Protein AF-A0A2P5CEJ9-F1 (afdb_monomer)

Solvent-accessible surface area (backbone atoms only — not comparable to full-atom values): 7350 Å² total; per-residue (Å²): 129,66,65,68,61,56,50,52,40,51,50,26,53,77,69,74,40,85,67,75,88,77,59,69,67,40,92,92,44,86,65,26,54,48,54,24,50,64,65,43,56,90,42,46,69,64,48,37,56,56,51,40,76,74,37,95,84,70,65,75,50,72,66,58,51,53,51,49,53,53,50,38,61,62,44,43,60,57,51,54,43,48,58,57,58,65,45,86,91,55,86,35,74,85,51,47,63,61,46,53,50,53,53,52,53,49,50,61,55,41,62,73,33,80,82,44,31,72,60,62,78,73,109

Structure (mmCIF, N/CA/C/O backbone):
data_AF-A0A2P5CEJ9-F1
#
_entry.id   AF-A0A2P5CEJ9-F1
#
loop_
_atom_site.group_PDB
_atom_site.id
_atom_site.type_symbol
_atom_site.label_atom_id
_atom_site.label_alt_id
_atom_si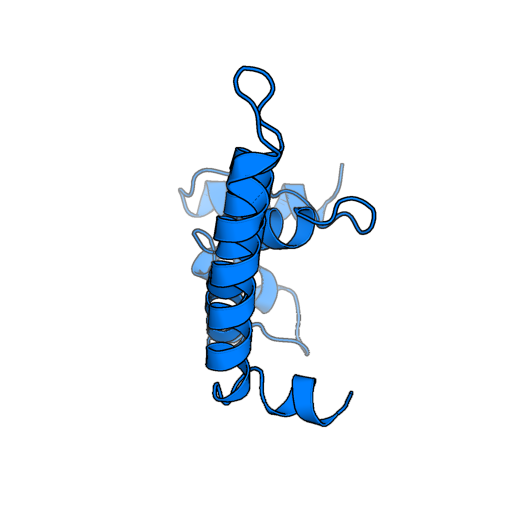te.label_comp_id
_atom_site.label_asym_id
_atom_site.label_entity_id
_atom_site.label_seq_id
_atom_site.pdbx_PDB_ins_code
_atom_site.Cartn_x
_atom_site.Cartn_y
_atom_site.Cartn_z
_atom_site.occupancy
_atom_site.B_iso_or_equiv
_atom_site.auth_seq_id
_atom_site.auth_comp_id
_atom_site.auth_asym_id
_atom_site.auth_atom_id
_atom_site.pdbx_PDB_model_num
ATOM 1 N N . SER A 1 1 ? -0.729 15.976 -21.876 1.00 57.62 1 SER A N 1
ATOM 2 C CA . SER A 1 1 ? -0.671 14.525 -21.590 1.00 57.62 1 SER A CA 1
ATOM 3 C C . SER A 1 1 ? 0.672 14.181 -20.976 1.00 57.62 1 SER A C 1
ATOM 5 O O . SER A 1 1 ? 1.673 1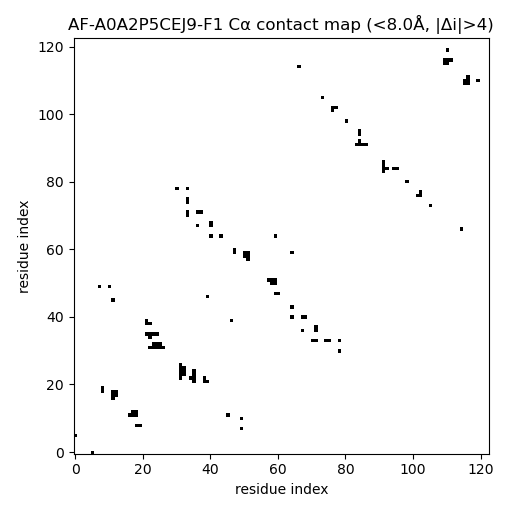4.623 -21.515 1.00 57.62 1 SER A O 1
ATOM 7 N N . ASN A 1 2 ? 0.726 13.454 -19.853 1.00 81.62 2 ASN A N 1
ATOM 8 C CA . ASN A 1 2 ? 2.006 13.092 -19.226 1.00 81.62 2 ASN A CA 1
ATOM 9 C C . ASN A 1 2 ? 2.740 12.057 -20.115 1.00 81.62 2 ASN A 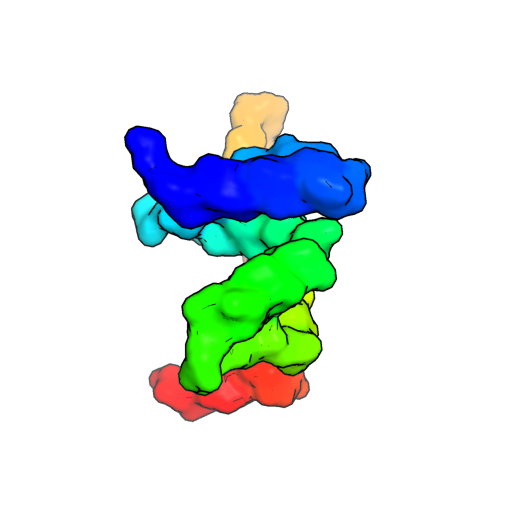C 1
ATOM 11 O O . ASN A 1 2 ? 2.204 10.958 -20.298 1.00 81.62 2 ASN A O 1
ATOM 15 N N . PRO A 1 3 ? 3.918 12.383 -20.683 1.00 87.56 3 PRO A N 1
ATOM 16 C CA . PRO A 1 3 ? 4.600 11.535 -21.665 1.00 87.56 3 PRO A CA 1
ATOM 17 C C . PRO A 1 3 ? 4.964 10.157 -21.101 1.00 87.56 3 PRO A C 1
ATOM 19 O O . PRO A 1 3 ? 4.817 9.159 -21.804 1.00 87.56 3 PRO A O 1
ATOM 22 N N . ARG A 1 4 ? 5.308 10.077 -19.808 1.00 87.25 4 ARG A N 1
ATOM 23 C CA . ARG A 1 4 ? 5.629 8.814 -19.120 1.00 87.25 4 ARG A CA 1
ATOM 24 C C . ARG A 1 4 ? 4.434 7.861 -19.070 1.00 87.25 4 ARG A C 1
ATOM 26 O O . ARG A 1 4 ? 4.578 6.669 -19.312 1.00 87.25 4 ARG A O 1
ATOM 33 N N . ILE A 1 5 ? 3.233 8.391 -18.823 1.00 89.25 5 ILE A N 1
ATOM 34 C CA . ILE A 1 5 ? 1.994 7.592 -18.792 1.00 89.25 5 ILE A CA 1
ATOM 35 C C . ILE A 1 5 ? 1.668 7.052 -20.191 1.00 89.25 5 ILE A C 1
ATOM 37 O O . ILE A 1 5 ? 1.258 5.901 -20.335 1.00 89.25 5 ILE A O 1
ATOM 41 N N . ALA A 1 6 ? 1.856 7.869 -21.232 1.00 91.94 6 ALA A N 1
ATOM 42 C CA . ALA A 1 6 ? 1.636 7.443 -22.613 1.00 91.94 6 ALA A CA 1
ATOM 43 C C . ALA A 1 6 ? 2.653 6.377 -23.051 1.00 91.94 6 ALA A C 1
ATOM 45 O O . ALA A 1 6 ? 2.297 5.418 -23.735 1.00 91.94 6 ALA A O 1
ATOM 46 N N . GLU A 1 7 ? 3.910 6.518 -22.638 1.00 93.19 7 GLU A N 1
ATOM 47 C CA . GLU A 1 7 ? 4.963 5.547 -22.911 1.00 93.19 7 GLU A CA 1
ATOM 48 C C . GLU A 1 7 ? 4.717 4.212 -22.202 1.00 93.19 7 GLU A C 1
ATOM 50 O O . GLU A 1 7 ? 4.718 3.178 -22.867 1.00 93.19 7 GLU A O 1
ATOM 55 N N . PHE A 1 8 ? 4.384 4.231 -20.907 1.00 92.31 8 PHE A N 1
ATOM 56 C CA . PHE A 1 8 ? 4.018 3.015 -20.178 1.00 92.31 8 PHE A CA 1
ATOM 57 C C . PHE A 1 8 ? 2.793 2.329 -20.794 1.00 92.31 8 PHE A C 1
ATOM 59 O O . PHE A 1 8 ? 2.773 1.113 -20.962 1.00 92.31 8 PHE A O 1
ATOM 66 N N . LYS A 1 9 ? 1.786 3.103 -21.223 1.00 94.19 9 LYS A N 1
ATOM 67 C CA . LYS A 1 9 ? 0.624 2.565 -21.946 1.00 94.19 9 LYS A CA 1
ATOM 68 C C . LYS A 1 9 ? 1.042 1.829 -23.224 1.00 94.19 9 LYS A C 1
ATOM 70 O O . LYS A 1 9 ? 0.539 0.736 -23.467 1.00 94.19 9 LYS A O 1
ATOM 75 N N . ARG A 1 10 ? 1.946 2.404 -24.028 1.00 94.81 10 ARG A N 1
ATOM 76 C CA . ARG A 1 10 ? 2.484 1.750 -25.237 1.00 94.81 10 ARG A CA 1
ATOM 77 C C . ARG A 1 10 ? 3.248 0.472 -24.890 1.00 94.81 10 ARG A C 1
ATOM 79 O O . ARG A 1 10 ? 3.039 -0.541 -25.548 1.00 94.81 10 ARG A O 1
ATOM 86 N N . TYR A 1 11 ? 4.057 0.506 -23.832 1.00 94.31 11 TYR A N 1
ATOM 87 C CA . TYR A 1 11 ? 4.760 -0.669 -23.320 1.00 94.31 11 TYR A CA 1
ATOM 88 C C . TYR A 1 11 ? 3.788 -1.792 -22.926 1.00 94.31 11 TYR A C 1
ATOM 90 O O . TYR A 1 11 ? 3.946 -2.915 -23.396 1.00 94.31 11 TYR A O 1
ATOM 98 N N . CYS A 1 12 ? 2.728 -1.497 -22.162 1.00 94.81 12 CYS A N 1
ATOM 99 C CA . CYS A 1 12 ? 1.712 -2.495 -21.815 1.00 94.81 12 CYS A CA 1
ATOM 100 C C . CYS A 1 12 ? 1.076 -3.131 -23.055 1.00 94.81 12 CYS A C 1
ATOM 102 O O . CYS A 1 12 ? 0.967 -4.351 -23.113 1.00 94.81 12 CYS A O 1
ATOM 104 N N . ILE A 1 13 ? 0.705 -2.324 -24.058 1.00 95.06 13 ILE A N 1
ATOM 105 C CA . ILE A 1 13 ? 0.112 -2.828 -25.308 1.00 95.06 13 ILE A CA 1
ATOM 106 C C . ILE A 1 13 ? 1.081 -3.783 -26.019 1.00 95.06 13 ILE A C 1
ATOM 108 O O . ILE A 1 13 ? 0.674 -4.872 -26.417 1.00 95.06 13 ILE A O 1
ATOM 112 N N . ALA A 1 14 ? 2.360 -3.412 -26.132 1.00 94.56 14 ALA A N 1
ATOM 113 C CA . ALA A 1 14 ? 3.382 -4.251 -26.759 1.00 94.56 14 ALA A CA 1
ATOM 114 C C . ALA A 1 14 ? 3.592 -5.584 -26.015 1.00 94.56 14 ALA A C 1
ATOM 116 O O . ALA A 1 14 ? 3.764 -6.622 -26.647 1.00 94.56 14 ALA A O 1
ATOM 117 N N . GLN A 1 15 ? 3.504 -5.569 -24.683 1.00 93.19 15 GLN A N 1
ATOM 118 C CA . GLN A 1 15 ? 3.599 -6.757 -23.825 1.00 93.19 15 GLN A CA 1
ATOM 119 C C . GLN A 1 15 ? 2.274 -7.534 -23.696 1.00 93.19 15 GLN A C 1
ATOM 121 O O . GLN A 1 15 ? 2.177 -8.449 -22.883 1.00 93.19 15 GLN A O 1
ATOM 126 N N . ARG A 1 16 ? 1.235 -7.176 -24.470 1.00 94.12 16 ARG A N 1
ATOM 127 C CA . ARG A 1 16 ? -0.121 -7.765 -24.402 1.00 94.12 16 ARG A CA 1
ATOM 128 C C . ARG A 1 16 ? -0.772 -7.666 -23.014 1.00 94.12 16 ARG A C 1
ATOM 130 O O . ARG A 1 16 ? -1.646 -8.454 -22.663 1.00 94.12 16 ARG A O 1
ATOM 137 N N . LEU A 1 17 ? -0.376 -6.666 -22.234 1.00 93.38 17 LEU A N 1
ATOM 138 C CA . LEU A 1 17 ? -0.962 -6.335 -20.942 1.00 93.38 17 LEU A CA 1
ATOM 139 C C . LEU A 1 17 ? -2.078 -5.309 -21.128 1.00 93.38 17 LEU A C 1
ATOM 141 O O . LEU A 1 17 ? -1.950 -4.356 -21.901 1.00 93.38 17 LEU A O 1
ATOM 145 N N . LYS A 1 18 ? -3.168 -5.455 -20.369 1.00 91.88 18 LYS A N 1
ATOM 146 C CA . LYS A 1 18 ? -4.249 -4.464 -20.352 1.00 91.88 18 LYS A CA 1
ATOM 147 C C . LYS A 1 18 ? -3.696 -3.128 -19.837 1.00 91.88 18 LYS A C 1
ATOM 149 O O . LYS A 1 18 ? -3.223 -3.072 -18.707 1.00 91.88 18 LYS A O 1
ATOM 154 N N . PRO A 1 19 ? -3.757 -2.025 -20.597 1.00 88.44 19 PRO A N 1
ATOM 155 C CA . PRO A 1 19 ? -3.277 -0.756 -20.079 1.00 88.44 19 PRO A CA 1
ATOM 156 C C . PRO A 1 19 ? -4.191 -0.254 -18.966 1.00 88.44 19 PRO A C 1
ATOM 158 O O . PRO A 1 19 ? -5.414 -0.209 -19.125 1.00 88.44 19 PRO A O 1
ATOM 161 N N . ARG A 1 20 ? -3.596 0.165 -17.851 1.00 86.69 20 ARG A N 1
ATOM 162 C CA . ARG A 1 20 ? -4.321 0.706 -16.702 1.00 86.69 20 ARG A CA 1
ATOM 163 C C . ARG A 1 20 ? -3.911 2.150 -16.450 1.00 86.69 20 ARG A C 1
ATOM 165 O O . ARG A 1 20 ? -2.742 2.507 -16.550 1.00 86.69 20 ARG A O 1
ATOM 172 N N . LYS A 1 21 ? -4.887 2.986 -16.100 1.00 86.62 21 LYS A N 1
ATOM 173 C CA . LYS A 1 21 ? -4.621 4.305 -15.526 1.00 86.62 21 LYS A CA 1
ATOM 174 C C . LYS A 1 21 ? -4.440 4.126 -14.021 1.00 86.62 21 LYS A C 1
ATOM 176 O O . LYS A 1 21 ? -5.399 3.773 -13.338 1.00 86.62 21 LYS A O 1
ATOM 181 N N . PHE A 1 22 ? -3.228 4.341 -13.523 1.00 88.00 22 PHE A N 1
ATOM 182 C CA . PHE A 1 22 ? -2.972 4.332 -12.084 1.00 88.00 22 PHE A CA 1
ATOM 183 C C . PHE A 1 22 ? -3.454 5.637 -11.462 1.00 88.00 22 PHE A C 1
ATOM 185 O O . PHE A 1 22 ? -3.333 6.712 -12.058 1.00 88.00 22 PHE A O 1
ATOM 192 N N . GLN A 1 23 ? -4.037 5.525 -10.273 1.00 85.94 23 GLN A N 1
ATOM 193 C CA . GLN A 1 23 ? -4.321 6.687 -9.446 1.00 85.94 23 GLN A CA 1
ATOM 194 C C . GLN A 1 23 ? -2.998 7.198 -8.885 1.00 85.94 23 GLN A C 1
ATOM 196 O O . GLN A 1 23 ? -2.172 6.401 -8.451 1.00 85.94 23 GLN A O 1
ATOM 201 N N . VAL A 1 24 ? -2.791 8.509 -8.956 1.00 89.19 24 VAL A N 1
ATOM 202 C CA . VAL A 1 24 ? -1.621 9.158 -8.362 1.00 89.19 24 VAL A CA 1
ATOM 203 C C . VAL A 1 24 ? -1.939 9.439 -6.901 1.00 89.19 24 VAL A C 1
ATOM 205 O O . VAL A 1 24 ? -3.088 9.753 -6.573 1.00 89.19 24 VAL A O 1
ATOM 208 N N . ASP A 1 25 ? -0.925 9.321 -6.053 1.00 92.38 25 ASP A N 1
ATOM 209 C CA . ASP A 1 25 ? -1.001 9.767 -4.670 1.00 92.38 25 ASP A CA 1
ATOM 210 C C . ASP A 1 25 ? -1.455 11.234 -4.580 1.00 92.38 25 ASP A C 1
ATOM 212 O O 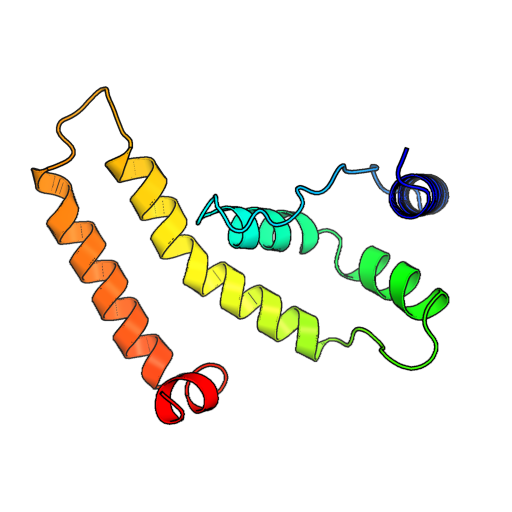. ASP A 1 25 ? -1.130 12.069 -5.429 1.00 92.38 25 ASP A O 1
ATOM 216 N N . MET A 1 26 ? -2.267 11.537 -3.574 1.00 92.62 26 MET A N 1
ATOM 217 C CA . MET A 1 26 ? -2.878 12.844 -3.382 1.00 92.62 26 MET A CA 1
ATOM 218 C C . MET A 1 26 ? -2.794 13.208 -1.898 1.00 92.62 26 MET A C 1
ATOM 220 O O . MET A 1 26 ? -3.631 12.742 -1.125 1.00 92.62 26 MET A O 1
ATOM 224 N N . PRO A 1 27 ? -1.868 14.097 -1.497 1.00 89.00 27 PRO A N 1
ATOM 225 C CA . PRO A 1 27 ? -1.572 14.361 -0.085 1.00 89.00 27 PRO A CA 1
ATOM 226 C C . PRO A 1 27 ? -2.783 14.776 0.761 1.00 89.00 27 PRO A C 1
ATOM 228 O O . PRO A 1 27 ? -2.873 14.443 1.935 1.00 89.00 27 PRO A O 1
ATOM 231 N N . VAL A 1 28 ? -3.755 15.468 0.156 1.00 90.94 28 VAL A N 1
ATOM 232 C CA . VAL A 1 28 ? -4.987 15.913 0.837 1.00 90.94 28 VAL A CA 1
ATOM 233 C C . VAL A 1 28 ? -6.029 14.803 1.018 1.00 90.94 28 VAL A C 1
ATOM 235 O O . VAL A 1 28 ? -7.014 14.982 1.728 1.00 90.94 28 VAL A O 1
ATOM 238 N N . ARG A 1 29 ? -5.852 13.653 0.359 1.00 88.50 29 ARG A N 1
ATOM 239 C CA . ARG A 1 29 ? -6.751 12.501 0.435 1.00 88.50 29 ARG A CA 1
ATOM 240 C C . ARG A 1 29 ? -6.021 11.352 1.111 1.00 88.50 29 ARG A C 1
ATOM 242 O O . ARG A 1 29 ? -5.296 10.607 0.461 1.00 88.50 29 ARG A O 1
ATOM 249 N N . TRP A 1 30 ? -6.306 11.162 2.390 1.00 88.12 30 TRP A N 1
ATOM 250 C CA . TRP A 1 30 ? -5.646 10.181 3.256 1.00 88.12 30 TRP A CA 1
ATOM 251 C C . TRP A 1 30 ? -5.596 8.733 2.723 1.00 88.12 30 TRP A C 1
ATOM 253 O O . TRP A 1 30 ? -4.616 8.037 2.943 1.00 88.12 30 TRP A O 1
ATOM 263 N N . ASN A 1 31 ? -6.596 8.285 1.953 1.00 91.12 31 ASN A N 1
ATOM 264 C CA . ASN A 1 31 ? -6.627 6.939 1.353 1.00 91.12 31 ASN A CA 1
ATOM 265 C C . ASN A 1 31 ? -5.923 6.822 -0.018 1.00 91.12 31 ASN A C 1
ATOM 267 O O . ASN A 1 31 ? -5.928 5.753 -0.632 1.00 91.12 31 ASN A O 1
ATOM 271 N N . SER A 1 32 ? -5.377 7.911 -0.564 1.00 94.19 32 SER A N 1
ATOM 272 C CA . SER A 1 32 ? -4.855 7.920 -1.938 1.00 94.19 32 SER A CA 1
ATOM 273 C C . SER A 1 32 ? -3.591 7.075 -2.112 1.00 94.19 32 SER A C 1
ATOM 275 O O . SER A 1 32 ? -3.503 6.349 -3.103 1.00 94.19 32 SER A O 1
ATOM 277 N N . THR A 1 33 ? -2.681 7.080 -1.134 1.00 94.38 33 THR A N 1
ATOM 278 C CA . THR A 1 33 ? -1.464 6.257 -1.150 1.00 94.38 33 THR A CA 1
ATOM 279 C C . THR A 1 33 ? -1.806 4.771 -1.191 1.00 94.38 33 THR A C 1
ATOM 281 O O . THR A 1 33 ? -1.309 4.042 -2.049 1.00 94.38 33 THR A O 1
ATOM 284 N N . TYR A 1 34 ? -2.726 4.328 -0.327 1.00 95.62 34 TYR A N 1
ATOM 285 C CA . TYR A 1 34 ? -3.223 2.952 -0.315 1.00 95.62 34 TYR A CA 1
ATOM 286 C C . TYR A 1 34 ? -3.785 2.545 -1.681 1.00 95.62 34 TYR A C 1
ATOM 288 O O . TYR A 1 34 ? -3.390 1.522 -2.240 1.00 95.62 34 TYR A O 1
ATOM 296 N N . LEU A 1 35 ? -4.665 3.369 -2.261 1.00 95.12 35 LEU A N 1
ATOM 297 C CA . LEU A 1 35 ? -5.273 3.071 -3.557 1.00 95.12 35 LEU A CA 1
ATOM 298 C C . LEU A 1 35 ? -4.242 3.049 -4.692 1.00 95.12 35 LEU A C 1
ATOM 300 O O . LEU A 1 35 ? -4.345 2.216 -5.594 1.00 95.12 35 LEU A O 1
ATOM 304 N N . MET A 1 36 ? -3.249 3.940 -4.667 1.00 95.56 36 MET A N 1
ATOM 305 C CA . MET A 1 36 ? -2.146 3.936 -5.628 1.00 95.56 36 MET A CA 1
ATOM 306 C C . MET A 1 36 ? -1.378 2.611 -5.555 1.00 95.56 36 MET A C 1
ATOM 308 O O . MET A 1 36 ? -1.260 1.923 -6.572 1.00 95.56 36 MET A O 1
ATOM 312 N N . LEU A 1 37 ? -0.912 2.229 -4.362 1.00 95.81 37 LEU A N 1
ATOM 313 C CA . LEU A 1 37 ? -0.111 1.022 -4.151 1.00 95.81 37 LEU A CA 1
ATOM 314 C C . LEU A 1 37 ? -0.907 -0.252 -4.464 1.00 95.81 37 LEU A C 1
ATOM 316 O O . LEU A 1 37 ? -0.458 -1.074 -5.264 1.00 95.81 37 LEU A O 1
ATOM 320 N N . LYS A 1 38 ? -2.135 -0.379 -3.941 1.00 95.69 38 LYS A N 1
ATOM 321 C CA . LYS A 1 38 ? -3.035 -1.515 -4.216 1.00 95.69 38 LYS A CA 1
ATOM 322 C C . LYS A 1 38 ? -3.289 -1.691 -5.713 1.00 95.69 38 LYS A C 1
ATOM 324 O O . LYS A 1 38 ? -3.373 -2.812 -6.210 1.00 95.69 38 LYS A O 1
ATOM 329 N N . ASN A 1 39 ? -3.381 -0.592 -6.462 1.00 93.69 39 ASN A N 1
ATOM 330 C CA . ASN A 1 39 ? -3.567 -0.648 -7.909 1.00 93.69 39 ASN A CA 1
ATOM 331 C C . ASN A 1 39 ? -2.283 -0.950 -8.692 1.00 93.69 39 ASN A C 1
ATOM 333 O O . ASN A 1 39 ? -2.390 -1.494 -9.797 1.00 93.69 39 ASN A O 1
ATOM 337 N N . ALA A 1 40 ? -1.117 -0.594 -8.150 1.00 94.19 40 ALA A N 1
ATOM 338 C CA . ALA A 1 40 ? 0.194 -0.825 -8.748 1.00 94.19 40 ALA A CA 1
ATOM 339 C C . ALA A 1 40 ? 0.690 -2.267 -8.563 1.00 94.19 40 ALA A C 1
ATOM 341 O O . ALA A 1 40 ? 1.279 -2.810 -9.493 1.00 94.19 40 ALA A O 1
ATOM 342 N N . LEU A 1 41 ? 0.398 -2.912 -7.425 1.00 95.38 41 LEU A N 1
ATOM 343 C CA . LEU A 1 41 ? 0.870 -4.267 -7.095 1.00 95.38 41 LEU A CA 1
ATOM 344 C C . LEU A 1 41 ? 0.612 -5.329 -8.186 1.00 95.38 41 LEU A C 1
ATOM 346 O O . LEU A 1 41 ? 1.550 -6.049 -8.536 1.00 95.38 41 LEU A O 1
ATOM 350 N N . PRO A 1 42 ? -0.579 -5.411 -8.821 1.00 94.38 42 PRO A N 1
ATOM 351 C CA . PRO A 1 42 ? -0.809 -6.354 -9.922 1.00 94.38 42 PRO A CA 1
ATOM 352 C C . PRO A 1 42 ? 0.078 -6.117 -11.155 1.00 94.38 42 PRO A C 1
ATOM 354 O O . PRO A 1 42 ? 0.180 -6.978 -12.023 1.00 94.38 42 PRO A O 1
ATOM 357 N N . TYR A 1 43 ? 0.701 -4.941 -11.252 1.00 94.75 43 TYR A N 1
ATOM 358 C CA . TYR A 1 43 ? 1.609 -4.537 -12.321 1.00 94.75 43 TYR A CA 1
ATOM 359 C C . TYR A 1 43 ? 3.065 -4.472 -11.838 1.00 94.75 43 TYR A C 1
ATOM 361 O O . TYR A 1 43 ? 3.881 -3.851 -12.516 1.00 94.75 43 TYR A O 1
ATOM 369 N N . LYS A 1 44 ? 3.429 -5.125 -10.721 1.00 94.88 44 LYS A N 1
ATOM 370 C CA . LYS A 1 44 ? 4.795 -5.052 -10.178 1.00 94.88 44 LYS A CA 1
ATOM 371 C C . LYS A 1 44 ? 5.873 -5.381 -11.209 1.00 94.88 44 LYS A C 1
ATOM 373 O O . LYS A 1 44 ? 6.736 -4.558 -11.473 1.00 94.88 44 LYS A O 1
ATOM 378 N N . ILE A 1 45 ? 5.743 -6.515 -11.900 1.00 94.38 45 ILE A N 1
ATOM 379 C CA . ILE A 1 45 ? 6.699 -6.968 -12.923 1.00 94.38 45 ILE A CA 1
ATOM 380 C C . ILE A 1 45 ? 6.832 -5.953 -14.075 1.00 94.38 45 ILE A C 1
ATOM 382 O O . ILE A 1 45 ? 7.944 -5.486 -14.334 1.00 94.38 45 ILE A O 1
ATOM 386 N N . PRO A 1 46 ? 5.748 -5.565 -14.781 1.00 94.50 46 PRO A N 1
ATOM 387 C CA . PRO A 1 46 ? 5.872 -4.618 -15.883 1.00 94.50 46 PRO A CA 1
ATOM 388 C C . PRO A 1 46 ? 6.331 -3.228 -15.433 1.00 94.50 46 PRO A C 1
ATOM 390 O O . PRO A 1 46 ? 7.037 -2.575 -16.197 1.00 94.50 46 PRO A O 1
ATOM 393 N N . ILE A 1 47 ? 5.963 -2.778 -14.228 1.00 93.88 47 ILE A N 1
ATOM 394 C CA . ILE A 1 47 ? 6.446 -1.511 -13.666 1.00 93.88 47 ILE A CA 1
ATOM 395 C C . ILE A 1 47 ? 7.950 -1.593 -13.398 1.00 93.88 47 ILE A C 1
ATOM 397 O O . ILE A 1 47 ? 8.664 -0.703 -13.850 1.00 93.88 47 ILE A O 1
ATOM 401 N N . THR A 1 48 ? 8.438 -2.658 -12.753 1.00 94.88 48 THR A N 1
ATOM 402 C CA . THR A 1 48 ? 9.871 -2.884 -12.499 1.00 94.88 48 THR A CA 1
ATOM 403 C C . THR A 1 48 ? 10.673 -2.838 -13.792 1.00 94.88 48 THR A C 1
ATOM 405 O O . THR A 1 48 ? 11.603 -2.047 -13.907 1.00 94.88 48 THR A O 1
ATOM 408 N N . ILE A 1 49 ? 10.290 -3.636 -14.795 1.00 93.69 49 ILE A N 1
ATOM 409 C CA . ILE A 1 49 ? 11.017 -3.711 -16.072 1.00 93.69 49 ILE A CA 1
ATOM 410 C C . ILE A 1 49 ? 11.017 -2.350 -16.769 1.00 93.69 49 ILE A C 1
ATOM 412 O O . ILE A 1 49 ? 12.066 -1.862 -17.190 1.00 93.69 49 ILE A O 1
ATOM 416 N N . PHE A 1 50 ? 9.847 -1.713 -16.872 1.00 92.88 50 PHE A N 1
ATOM 417 C CA . PHE A 1 50 ? 9.729 -0.421 -17.535 1.00 92.88 50 PHE A CA 1
ATOM 418 C C . PHE A 1 50 ? 10.562 0.656 -16.834 1.00 92.88 50 PHE A C 1
ATOM 420 O O . PHE A 1 50 ? 11.326 1.356 -17.493 1.00 92.88 50 PHE A O 1
ATOM 427 N N . TYR A 1 51 ? 10.443 0.772 -15.512 1.00 91.62 51 TYR A N 1
ATOM 428 C CA . TYR A 1 51 ? 11.147 1.771 -14.714 1.00 91.62 51 TYR A CA 1
ATOM 429 C C . TYR A 1 51 ? 12.666 1.555 -14.742 1.00 91.62 51 TYR A C 1
ATOM 431 O O . TYR A 1 51 ? 13.410 2.478 -15.077 1.00 91.62 51 TYR A O 1
ATOM 439 N N . ASN A 1 52 ? 13.122 0.321 -14.504 1.00 93.62 52 ASN A N 1
ATOM 440 C CA . ASN A 1 52 ? 14.545 -0.023 -14.477 1.00 93.62 52 ASN A CA 1
ATOM 441 C C . ASN A 1 52 ? 15.201 0.117 -15.859 1.00 93.62 52 ASN A C 1
ATOM 443 O O . ASN A 1 52 ? 16.370 0.468 -15.945 1.00 93.62 52 ASN A O 1
ATOM 447 N N . SER A 1 53 ? 14.458 -0.075 -16.957 1.00 90.56 53 SER A N 1
ATOM 448 C CA . SER A 1 53 ? 14.989 0.161 -18.312 1.00 90.56 53 SER A CA 1
ATOM 449 C C . SER A 1 53 ? 15.263 1.638 -18.633 1.00 90.56 53 SER A C 1
ATOM 451 O O . SER A 1 53 ? 15.910 1.942 -19.634 1.00 90.56 53 SER A O 1
ATOM 453 N N . LYS A 1 54 ? 14.740 2.567 -17.822 1.00 86.69 54 LYS A N 1
ATOM 454 C CA . LYS A 1 54 ? 14.803 4.017 -18.065 1.00 86.69 54 LYS A CA 1
ATOM 455 C C . LYS A 1 54 ? 15.705 4.756 -17.082 1.00 86.69 54 LYS A C 1
ATOM 457 O O . LYS A 1 54 ? 16.114 5.874 -17.385 1.00 86.69 54 LYS A O 1
ATOM 462 N N . ILE A 1 55 ? 15.987 4.175 -15.917 1.00 81.50 55 ILE A N 1
ATOM 463 C CA . ILE A 1 55 ? 16.727 4.826 -14.834 1.00 81.50 55 ILE A CA 1
ATOM 464 C C . ILE A 1 55 ? 17.988 4.025 -14.522 1.00 81.50 55 ILE A C 1
ATOM 466 O O . ILE A 1 55 ? 17.925 2.827 -14.280 1.00 81.50 55 ILE A O 1
ATOM 470 N N . GLY A 1 56 ? 19.135 4.708 -14.526 1.00 70.38 56 GLY A N 1
ATOM 471 C CA . GLY A 1 56 ? 20.443 4.075 -14.335 1.00 70.38 56 GLY A CA 1
ATOM 472 C C . GLY A 1 56 ? 20.910 3.948 -12.882 1.00 70.38 56 GLY A C 1
ATOM 473 O O . GLY A 1 56 ? 21.747 3.100 -12.603 1.00 70.38 56 GLY A O 1
ATOM 474 N N . SER A 1 57 ? 20.412 4.775 -11.956 1.00 77.50 57 SER A N 1
ATOM 475 C CA . SER A 1 57 ? 20.946 4.850 -10.582 1.00 77.50 57 SER A CA 1
ATOM 476 C C . SER A 1 57 ? 19.998 4.332 -9.499 1.00 77.50 57 SER A C 1
ATOM 478 O O . SER A 1 57 ? 20.456 3.738 -8.527 1.00 77.50 57 SER A O 1
ATOM 480 N N . LEU A 1 58 ? 18.688 4.538 -9.654 1.00 84.06 58 LEU A N 1
ATOM 481 C CA . LEU A 1 58 ? 17.669 4.083 -8.709 1.00 84.06 58 LEU A CA 1
ATOM 482 C C . LEU A 1 58 ? 16.855 2.961 -9.354 1.00 84.06 58 LEU A C 1
ATOM 484 O O . LEU A 1 58 ? 16.036 3.212 -10.234 1.00 84.06 58 LEU A O 1
ATOM 488 N N . VAL A 1 59 ? 17.107 1.731 -8.921 1.00 90.31 59 VAL A N 1
ATOM 489 C CA . VAL A 1 59 ? 16.499 0.511 -9.463 1.00 90.31 59 VAL A CA 1
ATOM 490 C C . VAL A 1 59 ? 15.444 0.020 -8.479 1.00 90.31 59 VAL A C 1
ATOM 492 O O . VAL A 1 59 ? 15.749 -0.109 -7.297 1.00 90.31 59 VAL A O 1
ATOM 495 N N . LEU A 1 60 ? 14.234 -0.264 -8.966 1.00 93.00 60 LEU A N 1
ATOM 496 C CA . LEU A 1 60 ? 13.212 -0.968 -8.193 1.00 93.00 60 LEU A CA 1
ATOM 497 C C . LEU A 1 60 ? 13.629 -2.423 -8.019 1.00 93.00 60 LEU A C 1
ATOM 499 O O . LEU A 1 60 ? 13.874 -3.119 -9.013 1.00 93.00 60 LEU A O 1
ATOM 503 N N . LYS A 1 61 ? 13.675 -2.869 -6.769 1.00 93.19 61 LYS A N 1
ATOM 504 C CA . LYS A 1 61 ? 14.029 -4.234 -6.388 1.00 93.19 61 LYS A CA 1
ATOM 505 C C . LYS A 1 61 ? 12.833 -4.970 -5.802 1.00 93.19 61 LYS A C 1
ATOM 507 O O . LYS A 1 61 ? 11.791 -4.382 -5.511 1.00 93.19 61 LYS A O 1
ATOM 512 N N . ASP A 1 62 ? 12.989 -6.273 -5.611 1.00 93.12 62 ASP A N 1
ATOM 513 C CA . ASP A 1 62 ? 11.946 -7.095 -5.003 1.00 93.12 62 ASP A CA 1
ATOM 514 C C . ASP A 1 62 ? 11.690 -6.699 -3.542 1.00 93.12 62 ASP A C 1
ATOM 516 O O . ASP A 1 62 ? 10.547 -6.768 -3.087 1.00 93.12 62 ASP A O 1
ATOM 520 N N . GLU A 1 63 ? 12.704 -6.188 -2.831 1.00 93.12 63 GLU A N 1
ATOM 521 C CA . GLU A 1 63 ? 12.532 -5.680 -1.467 1.00 93.12 63 GLU A CA 1
ATOM 522 C C . GLU A 1 63 ? 11.593 -4.464 -1.415 1.00 93.12 63 GLU A C 1
ATOM 524 O O . GLU A 1 63 ? 10.779 -4.360 -0.497 1.00 93.12 63 GLU A O 1
ATOM 529 N N . ASP A 1 64 ? 11.635 -3.578 -2.419 1.00 93.69 64 ASP A N 1
ATOM 530 C CA . ASP A 1 64 ? 10.739 -2.416 -2.492 1.00 93.69 64 ASP A CA 1
ATOM 531 C C . ASP A 1 64 ? 9.278 -2.861 -2.626 1.00 93.69 64 ASP A C 1
ATOM 533 O O . ASP A 1 64 ? 8.376 -2.312 -1.986 1.00 93.69 64 ASP A O 1
ATOM 537 N N . TRP A 1 65 ? 9.034 -3.895 -3.436 1.00 96.25 65 TRP A N 1
ATOM 538 C CA . TRP A 1 65 ? 7.702 -4.470 -3.602 1.00 96.25 65 TRP A CA 1
ATOM 539 C C . TRP A 1 65 ? 7.233 -5.217 -2.361 1.00 96.25 65 TRP A C 1
ATOM 541 O O . TRP A 1 65 ? 6.061 -5.108 -2.010 1.00 96.25 65 TRP A O 1
ATOM 551 N N . PHE A 1 66 ? 8.131 -5.916 -1.667 1.00 94.81 66 PHE A N 1
ATOM 552 C CA . PHE A 1 66 ? 7.821 -6.557 -0.392 1.00 94.81 66 PHE A CA 1
ATOM 553 C C . PHE A 1 66 ? 7.378 -5.531 0.661 1.00 94.81 66 PHE A C 1
ATOM 555 O O . PHE A 1 66 ? 6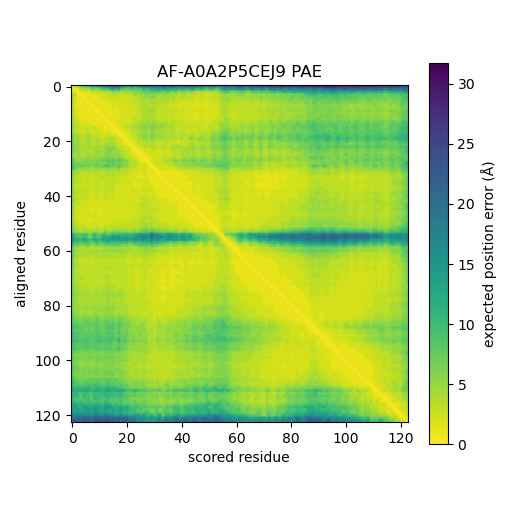.352 -5.716 1.320 1.00 94.81 66 PHE A O 1
ATOM 562 N N . ILE A 1 67 ? 8.086 -4.402 0.759 1.00 93.50 67 ILE A N 1
ATOM 563 C CA . ILE A 1 67 ? 7.681 -3.280 1.614 1.00 93.50 67 ILE A CA 1
ATOM 564 C C . ILE A 1 67 ? 6.317 -2.738 1.162 1.00 93.50 67 ILE A C 1
ATOM 566 O O . ILE A 1 67 ? 5.424 -2.566 1.989 1.00 93.50 67 ILE A O 1
ATOM 570 N N . CYS A 1 68 ? 6.102 -2.528 -0.141 1.00 94.94 68 CYS A N 1
ATOM 571 C CA . CYS A 1 68 ? 4.809 -2.069 -0.660 1.00 94.94 68 CYS A CA 1
ATOM 572 C C . CYS A 1 68 ? 3.652 -3.010 -0.285 1.00 94.94 68 CYS A C 1
ATOM 574 O O . CYS A 1 68 ? 2.591 -2.536 0.118 1.00 94.94 68 CYS A O 1
ATOM 576 N N . GLU A 1 69 ? 3.839 -4.327 -0.397 1.00 95.56 69 GLU A N 1
ATOM 577 C CA . GLU A 1 69 ? 2.836 -5.331 -0.017 1.00 95.56 69 GLU A CA 1
ATOM 578 C C . GLU A 1 69 ? 2.494 -5.228 1.479 1.00 95.56 69 GLU A C 1
ATOM 580 O O . GLU A 1 69 ? 1.317 -5.214 1.849 1.00 95.56 69 GLU A O 1
ATOM 585 N N . LYS A 1 70 ? 3.507 -5.055 2.332 1.00 93.44 70 LYS A N 1
ATOM 586 C CA . LYS A 1 70 ? 3.345 -4.877 3.782 1.00 93.44 70 LYS A CA 1
ATOM 587 C C . LYS A 1 70 ? 2.615 -3.587 4.145 1.00 93.44 70 LYS A C 1
ATOM 589 O O . LYS A 1 70 ? 1.703 -3.607 4.970 1.00 93.44 70 LYS A O 1
ATOM 594 N N . PHE A 1 71 ? 2.946 -2.479 3.486 1.00 93.31 71 PHE A N 1
ATOM 595 C CA . PHE A 1 71 ? 2.232 -1.214 3.659 1.00 93.31 71 PHE A CA 1
ATOM 596 C C . PHE A 1 71 ? 0.784 -1.296 3.178 1.00 93.31 71 PHE A C 1
ATOM 598 O O . PHE A 1 71 ? -0.103 -0.769 3.843 1.00 93.31 71 PHE A O 1
ATOM 6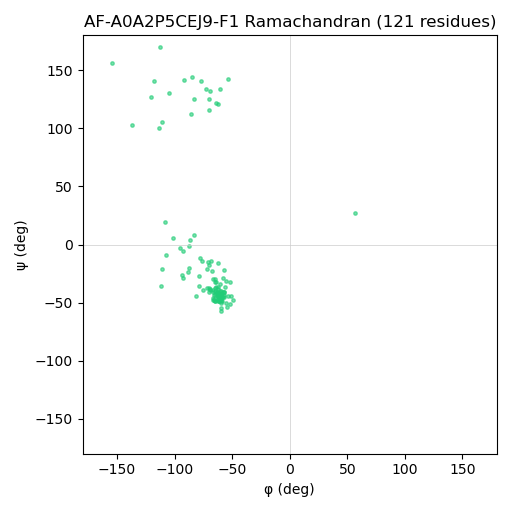05 N N . VAL A 1 72 ? 0.513 -1.969 2.055 1.00 95.56 72 VAL A N 1
ATOM 606 C CA . VAL A 1 72 ? -0.864 -2.164 1.579 1.00 95.56 72 VAL A CA 1
ATOM 607 C C . VAL A 1 72 ? -1.676 -2.970 2.585 1.00 95.56 72 VAL A C 1
ATOM 609 O O . VAL A 1 72 ? -2.789 -2.558 2.889 1.00 95.56 72 VAL A O 1
ATOM 612 N N . GLN A 1 73 ? -1.123 -4.053 3.142 1.00 93.25 73 GLN A N 1
ATOM 613 C CA . GLN A 1 73 ? -1.787 -4.842 4.189 1.00 93.25 73 GLN A CA 1
ATOM 614 C C . GLN A 1 73 ? -2.091 -4.006 5.437 1.00 93.25 73 GLN A C 1
ATOM 616 O O . GLN A 1 73 ? -3.192 -4.077 5.974 1.00 93.25 73 GLN A O 1
ATOM 621 N N . PHE A 1 74 ? -1.137 -3.187 5.878 1.00 92.88 74 PHE A N 1
ATOM 622 C CA . PHE A 1 74 ? -1.320 -2.305 7.028 1.00 92.88 74 PHE A CA 1
ATOM 623 C C . PHE A 1 74 ? -2.392 -1.231 6.775 1.00 92.88 74 PHE A C 1
ATOM 625 O O . PHE A 1 74 ? -3.275 -1.001 7.598 1.00 92.88 74 PHE A O 1
ATOM 632 N N . LEU A 1 75 ? -2.350 -0.582 5.610 1.00 93.81 75 LEU A N 1
ATOM 633 C CA . LEU A 1 75 ? -3.293 0.475 5.247 1.00 93.81 75 LEU A CA 1
ATOM 634 C C . LEU A 1 75 ? -4.708 -0.052 4.949 1.00 93.81 75 LEU A C 1
ATOM 636 O O . LEU A 1 75 ? -5.672 0.707 5.058 1.00 93.81 75 LEU A O 1
ATOM 640 N N . ASP A 1 76 ? -4.849 -1.338 4.617 1.00 94.44 76 ASP A N 1
ATOM 641 C CA . ASP A 1 76 ? -6.135 -1.988 4.335 1.00 94.44 76 ASP A CA 1
ATOM 642 C C . ASP A 1 76 ? -7.115 -1.857 5.509 1.00 94.44 76 ASP A C 1
ATOM 644 O O . ASP A 1 76 ? -8.279 -1.520 5.309 1.00 94.44 76 ASP A O 1
ATOM 648 N N . ALA A 1 77 ? -6.633 -2.000 6.748 1.00 92.94 77 ALA A N 1
ATOM 649 C CA . ALA A 1 77 ? -7.469 -1.869 7.943 1.00 92.94 77 ALA A CA 1
ATOM 650 C C . ALA A 1 77 ? -8.107 -0.473 8.070 1.00 92.94 77 ALA A C 1
ATOM 652 O O . ALA A 1 77 ? -9.280 -0.348 8.433 1.00 92.94 77 ALA A O 1
ATOM 653 N N . PHE A 1 78 ? -7.356 0.582 7.740 1.00 93.94 78 PHE A N 1
ATOM 654 C CA . PHE A 1 78 ? -7.870 1.955 7.737 1.00 93.94 78 PHE A CA 1
ATOM 655 C C . PHE A 1 78 ? -8.834 2.190 6.580 1.00 93.94 78 PHE A C 1
ATOM 657 O O . PHE A 1 78 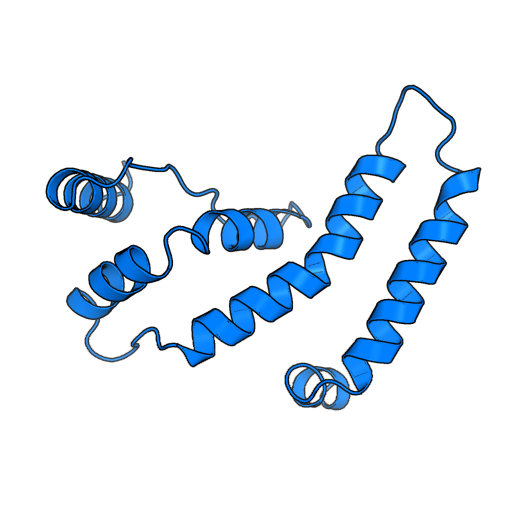? -9.838 2.887 6.746 1.00 93.94 78 PHE A O 1
ATOM 664 N N . HIS A 1 79 ? -8.552 1.606 5.416 1.00 94.94 79 HIS A N 1
ATOM 665 C CA . HIS A 1 79 ? -9.428 1.711 4.260 1.00 94.94 79 HIS A CA 1
ATOM 666 C C . HIS A 1 79 ? -10.797 1.080 4.533 1.00 94.94 79 HIS A C 1
ATOM 668 O O . HIS A 1 79 ? -11.823 1.732 4.335 1.00 94.94 79 HIS A O 1
ATOM 674 N N . GLU A 1 80 ? -10.817 -0.139 5.071 1.00 94.06 80 GLU A N 1
ATOM 675 C CA . GLU A 1 80 ? -12.049 -0.836 5.447 1.00 94.06 80 GLU A CA 1
ATOM 676 C C . GLU A 1 80 ? -12.818 -0.075 6.533 1.00 94.06 80 GLU A C 1
ATOM 678 O O . GLU A 1 80 ? -14.022 0.156 6.402 1.00 94.06 80 GLU A O 1
ATOM 683 N N . ALA A 1 81 ? -12.122 0.415 7.567 1.00 94.50 81 ALA A N 1
ATOM 684 C CA . ALA A 1 81 ? -12.736 1.278 8.573 1.00 94.50 81 ALA A CA 1
ATOM 685 C C . ALA A 1 81 ? -13.344 2.542 7.945 1.00 94.50 81 ALA A C 1
ATOM 687 O O . ALA A 1 81 ? -14.452 2.930 8.305 1.00 94.50 81 ALA A O 1
ATOM 688 N N . THR A 1 82 ? -12.669 3.156 6.969 1.00 94.06 82 THR A N 1
ATOM 689 C CA . THR A 1 82 ? -13.204 4.317 6.246 1.00 94.06 82 THR A CA 1
ATOM 690 C C . THR A 1 82 ? -14.507 3.980 5.542 1.00 94.06 82 THR A C 1
ATOM 692 O O . THR A 1 82 ? -15.470 4.732 5.668 1.00 94.06 82 THR A O 1
ATOM 695 N N . ILE A 1 83 ? -14.536 2.883 4.779 1.00 94.19 83 ILE A N 1
ATOM 696 C CA . ILE A 1 83 ? -15.706 2.484 3.991 1.00 94.19 83 ILE A CA 1
ATOM 697 C C . ILE A 1 83 ? -16.905 2.273 4.912 1.00 94.19 83 ILE A C 1
ATOM 699 O O . ILE A 1 83 ? -17.974 2.827 4.656 1.00 94.19 83 ILE A O 1
ATOM 703 N N . VAL A 1 84 ? -16.715 1.525 6.001 1.00 95.12 84 VAL A N 1
ATOM 704 C CA . VAL A 1 84 ? -17.789 1.223 6.954 1.00 95.12 84 VAL A CA 1
ATOM 705 C C . VAL A 1 84 ? -18.252 2.485 7.688 1.00 95.12 84 VAL A C 1
ATOM 707 O O . VAL A 1 84 ? -19.445 2.762 7.783 1.00 95.12 84 VAL A O 1
ATOM 710 N N . LEU A 1 85 ? -17.327 3.308 8.177 1.00 94.38 85 LEU A N 1
ATOM 711 C CA . LEU A 1 85 ? -17.680 4.507 8.944 1.00 94.38 85 LEU A CA 1
ATOM 712 C C . LEU A 1 85 ? -18.200 5.662 8.073 1.00 94.38 85 LEU A C 1
ATOM 714 O O . LEU A 1 85 ? -18.802 6.591 8.606 1.00 94.38 85 LEU A O 1
ATOM 718 N N . SER A 1 86 ? -18.022 5.592 6.750 1.00 94.12 86 SER A N 1
ATOM 719 C CA . SER A 1 86 ? -18.618 6.528 5.782 1.00 94.12 86 SER A CA 1
ATOM 720 C C . SER A 1 86 ? -20.028 6.115 5.337 1.00 94.12 86 SER A C 1
ATOM 722 O O . SER A 1 86 ? -20.603 6.755 4.455 1.00 94.12 86 SER A O 1
ATOM 724 N N . GLY A 1 87 ? -20.586 5.038 5.899 1.00 95.25 87 GLY A N 1
ATOM 725 C CA . GLY A 1 87 ? -21.939 4.586 5.598 1.00 95.25 87 GLY A CA 1
ATOM 726 C C . GLY A 1 87 ? -22.995 5.638 5.947 1.00 95.25 87 GLY A C 1
ATOM 727 O O . GLY A 1 87 ? -22.977 6.218 7.027 1.00 95.25 87 GLY A O 1
ATOM 728 N N . ILE A 1 88 ? -23.939 5.864 5.031 1.00 96.00 88 ILE A N 1
ATOM 729 C CA . ILE A 1 88 ? -25.049 6.822 5.217 1.00 96.00 88 ILE A CA 1
ATOM 730 C C . ILE A 1 88 ? -26.405 6.144 5.451 1.00 96.00 88 ILE A C 1
ATOM 732 O O . ILE A 1 88 ? -27.382 6.807 5.780 1.00 96.00 88 ILE A O 1
ATOM 736 N N . TYR A 1 89 ? -26.471 4.822 5.275 1.00 96.62 89 TYR A N 1
ATOM 737 C CA . TYR A 1 89 ? -27.708 4.036 5.356 1.00 96.62 89 TYR A CA 1
ATOM 738 C C . TYR A 1 89 ? -27.865 3.287 6.689 1.00 96.62 89 TYR A C 1
ATOM 740 O O . TYR A 1 89 ? -28.787 2.491 6.845 1.00 96.62 89 TYR A O 1
ATOM 748 N N . TYR A 1 90 ? -26.959 3.506 7.643 1.00 95.12 90 TYR A N 1
ATOM 749 C CA . TYR A 1 90 ? -26.986 2.906 8.976 1.00 95.12 90 TYR A CA 1
ATOM 750 C C . TYR A 1 90 ? -26.239 3.795 9.981 1.00 95.12 90 TYR A C 1
ATOM 752 O O . TYR A 1 90 ? -25.363 4.563 9.581 1.00 95.12 90 TYR A O 1
ATO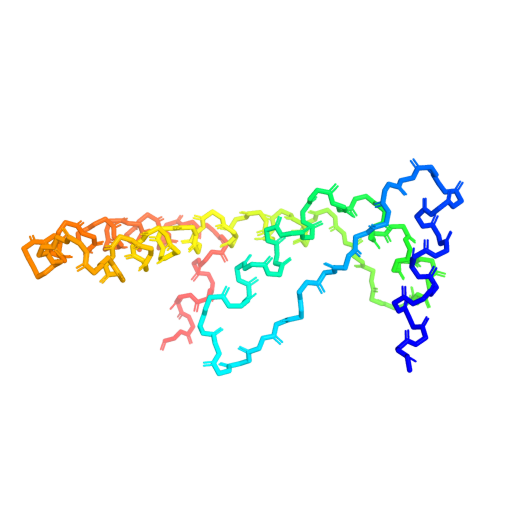M 760 N N . PRO A 1 91 ? -26.541 3.697 11.289 1.00 95.06 91 PRO A N 1
ATOM 761 C CA . PRO A 1 91 ? -25.780 4.404 12.312 1.00 95.06 91 PRO A CA 1
ATOM 762 C C . PRO A 1 91 ? -24.327 3.915 12.361 1.00 95.06 91 PRO A C 1
ATOM 764 O O . PRO A 1 91 ? -24.070 2.738 12.609 1.00 95.06 91 PRO A O 1
ATOM 767 N N . THR A 1 92 ? -23.369 4.820 12.172 1.00 96.25 92 THR A N 1
ATOM 768 C CA . THR A 1 92 ? -21.930 4.500 12.185 1.00 96.25 92 THR A CA 1
ATOM 769 C C . THR A 1 92 ? -21.296 4.687 13.563 1.00 96.25 92 THR A C 1
ATOM 771 O O . THR A 1 92 ? -20.376 3.951 13.922 1.00 96.25 92 THR A O 1
ATOM 774 N N . SER A 1 93 ? -21.830 5.602 14.381 1.00 94.12 93 SER A N 1
ATOM 775 C CA . SER A 1 93 ? -21.355 5.885 15.743 1.00 94.12 93 SER A CA 1
ATOM 776 C C . SER A 1 93 ? -21.166 4.641 16.628 1.00 94.12 93 SER A C 1
ATOM 778 O O . SER A 1 93 ? -20.096 4.527 17.217 1.00 94.12 93 SER A O 1
ATOM 780 N N . PRO A 1 94 ? -22.106 3.674 16.722 1.00 94.19 94 PRO A N 1
ATOM 781 C CA . PRO A 1 94 ? -21.901 2.496 17.574 1.00 94.19 94 PRO A CA 1
ATOM 782 C C . PRO A 1 94 ? -20.823 1.529 17.049 1.00 94.19 94 PRO A C 1
ATOM 784 O O . PRO A 1 94 ? -20.313 0.706 17.804 1.00 94.19 94 PRO A O 1
ATOM 787 N N . ILE A 1 95 ? -20.451 1.620 15.769 1.00 94.75 95 ILE A N 1
ATOM 788 C CA . ILE A 1 95 ? -19.499 0.711 15.111 1.00 94.75 95 ILE A CA 1
ATOM 789 C C . ILE A 1 95 ? -18.053 1.206 15.292 1.00 94.75 95 ILE A C 1
ATOM 791 O O . ILE A 1 95 ? -17.107 0.421 15.203 1.00 94.75 95 ILE A O 1
ATOM 795 N N . ILE A 1 96 ? -17.857 2.493 15.605 1.00 94.56 96 ILE A N 1
ATOM 796 C CA . ILE A 1 96 ? -16.527 3.114 15.681 1.00 94.56 96 ILE A CA 1
ATOM 797 C C . ILE A 1 96 ? -15.591 2.404 16.662 1.00 94.56 96 ILE A C 1
ATOM 799 O O . ILE A 1 96 ? -14.426 2.174 16.340 1.00 94.56 96 ILE A O 1
ATOM 803 N N . LEU A 1 97 ? -16.107 1.983 17.822 1.00 95.19 97 LEU A N 1
ATOM 804 C CA . LEU A 1 97 ? -15.306 1.350 18.869 1.00 95.19 97 LEU A CA 1
ATOM 805 C C . LEU A 1 97 ? -14.677 0.042 18.378 1.00 95.19 97 LEU A C 1
ATOM 807 O O . LEU A 1 97 ? -13.514 -0.235 18.664 1.00 95.19 97 LEU A O 1
ATOM 811 N N . ARG A 1 98 ? -15.422 -0.727 17.577 1.00 94.56 98 ARG A N 1
ATOM 812 C CA . ARG A 1 98 ? -14.941 -1.968 16.967 1.00 94.56 98 ARG A CA 1
ATOM 813 C C . ARG A 1 98 ? -13.766 -1.699 16.024 1.00 94.56 98 ARG A C 1
ATOM 815 O O . ARG A 1 98 ? -12.762 -2.398 16.099 1.00 94.56 98 ARG A O 1
ATOM 822 N N . HIS A 1 99 ? -13.864 -0.685 15.163 1.00 94.75 99 HIS A N 1
ATOM 823 C CA . HIS A 1 99 ? -12.776 -0.341 14.241 1.00 94.75 99 HIS A CA 1
ATOM 824 C C . HIS A 1 99 ? -11.555 0.241 14.958 1.00 94.75 99 HIS A C 1
ATOM 826 O O . HIS A 1 99 ? -10.434 -0.123 14.614 1.00 94.75 99 HIS A O 1
ATOM 832 N N . ILE A 1 100 ? -11.754 1.078 15.983 1.00 94.88 100 ILE A N 1
ATOM 833 C CA . ILE A 1 100 ? -10.658 1.589 16.821 1.00 94.88 100 ILE A CA 1
ATOM 834 C C . ILE A 1 100 ? -9.909 0.430 17.484 1.00 94.88 100 ILE A C 1
ATOM 836 O O . ILE A 1 100 ? -8.682 0.404 17.452 1.00 94.88 100 ILE A O 1
ATOM 840 N N . PHE A 1 101 ? -10.633 -0.549 18.034 1.00 94.94 101 PHE A N 1
ATOM 841 C CA . PHE A 1 101 ? -10.023 -1.728 18.642 1.00 94.94 101 PHE A CA 1
ATOM 842 C C . PHE A 1 101 ? -9.166 -2.519 17.641 1.00 94.94 101 PHE A C 1
ATOM 844 O O . PHE A 1 101 ? -8.014 -2.826 17.939 1.00 94.94 101 PHE A O 1
ATOM 851 N N . PHE A 1 102 ? -9.678 -2.793 16.435 1.00 93.69 102 PHE A N 1
ATOM 852 C CA . PHE A 1 102 ? -8.907 -3.501 15.404 1.00 93.69 102 PHE A CA 1
ATOM 853 C C . PHE A 1 102 ? -7.660 -2.736 14.955 1.00 93.69 102 PHE A C 1
ATOM 855 O O . PHE A 1 102 ? -6.597 -3.331 14.791 1.00 93.69 102 PHE A O 1
ATOM 862 N N . ILE A 1 103 ? -7.771 -1.417 14.782 1.00 94.56 103 ILE A N 1
ATOM 863 C CA . ILE A 1 103 ? -6.631 -0.567 14.426 1.00 94.56 103 ILE A CA 1
ATOM 864 C C . ILE A 1 103 ? -5.583 -0.586 15.547 1.00 94.56 103 ILE A C 1
ATOM 866 O O . ILE A 1 103 ? -4.393 -0.726 15.267 1.00 94.56 103 ILE A O 1
ATOM 870 N N . ALA A 1 104 ? -6.004 -0.503 16.812 1.00 94.25 104 ALA A N 1
ATOM 871 C CA . ALA A 1 104 ? -5.101 -0.589 17.958 1.00 94.25 104 ALA A CA 1
ATOM 872 C C . ALA A 1 104 ? -4.378 -1.945 18.020 1.00 94.25 104 ALA A C 1
ATOM 874 O O . ALA A 1 104 ? -3.160 -1.988 18.185 1.00 94.25 104 ALA A O 1
ATOM 875 N N . GLU A 1 105 ? -5.099 -3.050 17.817 1.00 92.06 105 GLU A N 1
ATOM 876 C CA . GLU A 1 105 ? -4.509 -4.391 17.775 1.00 92.06 105 GLU A CA 1
ATOM 877 C C . GLU A 1 105 ? -3.478 -4.524 16.640 1.00 92.06 105 GLU A C 1
ATOM 879 O O . GLU A 1 105 ? -2.384 -5.061 16.831 1.00 92.06 105 GLU A O 1
ATOM 884 N N . MET A 1 106 ? -3.799 -3.998 15.457 1.00 92.06 106 MET A N 1
ATOM 885 C CA . MET A 1 106 ? -2.877 -3.954 14.325 1.00 92.06 106 MET A CA 1
ATOM 886 C C . MET A 1 106 ? -1.624 -3.128 14.643 1.00 92.06 106 MET A C 1
ATOM 888 O O . MET A 1 106 ? -0.525 -3.576 14.323 1.00 92.06 106 MET A O 1
ATOM 892 N N . PHE A 1 107 ? -1.745 -1.970 15.301 1.00 91.06 107 PHE A N 1
ATOM 893 C CA . PHE A 1 107 ? -0.581 -1.193 15.742 1.00 91.06 107 PHE A CA 1
ATOM 894 C C . PHE A 1 107 ? 0.302 -1.975 16.719 1.00 91.06 107 PHE A C 1
ATOM 896 O O . PHE A 1 107 ? 1.526 -1.963 16.582 1.00 91.06 107 PHE A O 1
ATOM 903 N N . CYS A 1 108 ? -0.295 -2.702 17.669 1.00 89.38 108 CYS A N 1
ATOM 904 C CA . CYS A 1 108 ? 0.457 -3.568 18.577 1.00 89.38 108 CYS A CA 1
ATOM 905 C C . CYS A 1 108 ? 1.245 -4.645 17.819 1.00 89.38 108 CYS A C 1
ATOM 907 O O . CYS A 1 108 ? 2.411 -4.874 18.132 1.00 89.38 108 CYS A O 1
ATOM 909 N N . LYS A 1 109 ? 0.642 -5.267 16.798 1.00 87.44 109 LYS A N 1
ATOM 910 C CA . LYS A 1 109 ? 1.318 -6.255 15.939 1.00 87.44 109 LYS A CA 1
ATOM 911 C C . LYS A 1 109 ? 2.440 -5.615 15.114 1.00 87.44 109 LYS A C 1
ATOM 913 O O . LYS A 1 109 ? 3.534 -6.167 15.049 1.00 87.44 109 LYS A O 1
ATOM 918 N N . ALA A 1 110 ? 2.189 -4.441 14.535 1.00 87.44 110 ALA A N 1
ATOM 919 C CA . ALA A 1 110 ? 3.155 -3.715 13.712 1.00 87.44 110 ALA A CA 1
ATOM 920 C C . ALA A 1 110 ? 4.390 -3.264 14.504 1.00 87.44 110 ALA A C 1
ATOM 922 O O . ALA A 1 110 ? 5.487 -3.261 13.958 1.00 87.44 110 ALA A O 1
ATOM 923 N N . ARG A 1 111 ? 4.249 -2.952 15.800 1.00 85.75 111 ARG A N 1
ATOM 924 C CA . ARG A 1 111 ? 5.382 -2.597 16.675 1.00 85.75 111 ARG A CA 1
ATOM 925 C C . ARG A 1 111 ? 6.456 -3.689 16.746 1.00 85.75 111 ARG A C 1
ATOM 927 O O . ARG A 1 111 ? 7.619 -3.372 16.964 1.00 85.75 111 ARG A O 1
ATOM 934 N N . CYS A 1 112 ? 6.067 -4.948 16.576 1.00 82.44 112 CYS A N 1
ATOM 935 C CA . CYS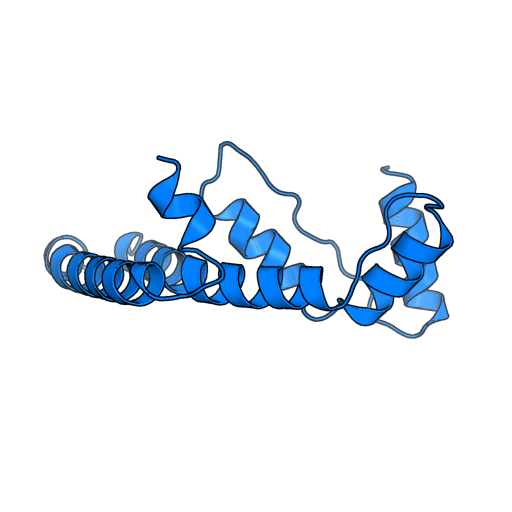 A 1 112 ? 6.978 -6.089 16.593 1.00 82.44 112 CYS A CA 1
ATOM 936 C C . CYS A 1 112 ? 7.449 -6.507 15.188 1.00 82.44 112 CYS A C 1
ATOM 938 O O . CYS A 1 112 ? 8.227 -7.453 15.079 1.00 82.44 112 CYS A O 1
ATOM 940 N N . ASP A 1 113 ? 6.967 -5.864 14.117 1.00 87.50 113 ASP A N 1
ATOM 941 C CA . ASP A 1 113 ? 7.371 -6.192 12.747 1.00 87.50 113 ASP A CA 1
ATOM 942 C C . ASP A 1 113 ? 8.702 -5.480 12.416 1.00 87.50 113 ASP A C 1
ATOM 944 O O . ASP A 1 113 ? 8.768 -4.249 12.512 1.00 87.50 113 ASP A O 1
ATOM 948 N N . PRO A 1 114 ? 9.751 -6.210 11.987 1.00 87.88 114 PRO A N 1
ATOM 949 C CA . PRO A 1 114 ? 11.059 -5.635 11.659 1.00 87.88 114 PRO A CA 1
ATOM 950 C C . PRO A 1 114 ? 11.036 -4.533 10.592 1.00 87.88 114 PRO A C 1
ATOM 952 O O . PRO A 1 114 ? 11.973 -3.746 10.508 1.00 87.88 114 PRO A O 1
ATOM 955 N N . ILE A 1 115 ? 9.999 -4.475 9.752 1.00 86.75 115 ILE A N 1
ATOM 956 C CA . ILE A 1 115 ? 9.856 -3.438 8.721 1.00 86.75 115 ILE A CA 1
ATOM 957 C C . ILE A 1 115 ? 9.430 -2.107 9.345 1.00 86.75 115 ILE A C 1
ATOM 959 O O . ILE A 1 115 ? 9.887 -1.046 8.919 1.00 86.75 115 ILE A O 1
ATOM 963 N N . PHE A 1 116 ? 8.546 -2.153 10.344 1.00 84.38 116 PHE A N 1
ATOM 964 C CA . PHE A 1 116 ? 7.984 -0.959 10.975 1.00 84.38 116 PHE A CA 1
ATOM 965 C C . PHE A 1 116 ? 8.763 -0.529 12.222 1.00 84.38 116 PHE A C 1
ATOM 967 O O . PHE A 1 116 ? 8.778 0.658 12.545 1.00 84.38 116 PHE A O 1
ATOM 974 N N . GLU A 1 117 ? 9.442 -1.453 12.901 1.00 83.50 117 GLU A N 1
ATOM 975 C CA . GLU A 1 117 ? 10.201 -1.190 14.131 1.00 83.50 117 GLU A CA 1
ATOM 976 C C . GLU A 1 117 ? 11.231 -0.045 13.995 1.00 83.50 117 GLU A C 1
ATOM 978 O O . GLU A 1 117 ? 11.189 0.871 14.826 1.00 83.50 117 GLU A O 1
ATOM 983 N N . PRO A 1 118 ? 12.040 0.046 12.917 1.00 83.06 118 PRO A N 1
ATOM 984 C CA . PRO A 1 118 ? 12.984 1.151 12.736 1.00 83.06 118 PRO A CA 1
ATOM 985 C C . PRO A 1 118 ? 12.313 2.506 12.489 1.00 83.06 118 PRO A C 1
ATOM 987 O O . PRO A 1 118 ? 12.938 3.546 12.677 1.00 83.06 118 PRO A O 1
ATOM 990 N N . ILE A 1 119 ? 11.066 2.511 12.011 1.00 81.12 119 ILE A N 1
ATOM 991 C CA . ILE A 1 119 ? 10.295 3.734 11.757 1.00 81.12 119 ILE A CA 1
ATOM 992 C C . ILE A 1 119 ? 9.694 4.230 13.073 1.00 81.12 119 ILE A C 1
ATOM 994 O O . ILE A 1 119 ? 9.773 5.415 13.377 1.00 81.12 119 ILE A O 1
ATOM 998 N N . ILE A 1 120 ? 9.133 3.310 13.861 1.00 78.69 120 ILE A N 1
ATOM 999 C CA . ILE A 1 120 ? 8.440 3.609 15.118 1.00 78.69 120 ILE A CA 1
ATOM 1000 C C . ILE A 1 120 ? 9.423 4.057 16.204 1.00 78.69 120 ILE A C 1
ATOM 1002 O O . ILE A 1 120 ? 9.127 4.991 16.936 1.00 78.69 120 ILE A O 1
ATOM 1006 N N . THR A 1 121 ? 10.592 3.421 16.314 1.00 75.88 121 THR A N 1
ATOM 1007 C CA . THR A 1 121 ? 11.600 3.743 17.347 1.00 75.88 121 THR A CA 1
ATOM 1008 C C . THR A 1 121 ? 12.311 5.080 17.133 1.00 75.88 121 THR A C 1
ATOM 1010 O O . THR A 1 121 ? 12.972 5.575 18.043 1.00 75.88 121 THR A O 1
ATOM 1013 N N . ARG A 1 122 ? 12.200 5.661 15.933 1.00 65.50 122 ARG A N 1
ATOM 1014 C CA . ARG A 1 122 ? 12.796 6.955 15.570 1.00 65.50 122 ARG A CA 1
ATOM 1015 C C . ARG A 1 122 ? 11.858 8.148 15.776 1.00 65.50 122 ARG A C 1
ATOM 1017 O O . ARG A 1 122 ? 12.297 9.275 15.548 1.00 65.50 122 ARG A O 1
ATOM 1024 N N . MET A 1 123 ? 10.600 7.903 16.141 1.00 55.03 123 MET A N 1
ATOM 1025 C CA . MET A 1 123 ? 9.622 8.933 16.512 1.00 55.03 123 MET A CA 1
ATOM 1026 C C . MET A 1 123 ? 9.661 9.183 18.017 1.00 55.03 123 MET A C 1
ATOM 1028 O O . MET A 1 123 ? 9.539 10.368 18.392 1.00 55.03 123 MET A O 1
#

Organism: Parasponia andersonii (NCBI:txid3476)

Nearest PDB structures (foldseek):
  6dww-assembly1_A  TM=7.037E-01  e=1.377E-01  Musca domestica
  4d1q-assembly1_B  TM=7.369E-01  e=5.053E-01  Musca domestica
  4d1q-assembly1_A-2  TM=6.336E-01  e=2.784E-01  Musca domestica

Secondary structure (DSSP, 8-state):
--HHHHHHHHHHHHTTPPP--PPPP-TTSTTHHHHHHHHHGGGHHHHHHHHHTT-SS----HHHHHHHHHHHHHHHHHHHHHHHHT-SSS--GGGHHHHHHHHHHHHHHHHT-TTTHHHHTT-

Mean predicted aligned error: 4.97 Å

Sequence (123 aa):
SNPRIAEFKRYCIAQRLKPRKFQVDMPVRWNSTYLMLKNALPYKIPITIFYNSKIGSLVLKDEDWFICEKFVQFLDAFHEATIVLSGIYYPTSPIILRHIFFIAEMFCKARCDPIFEPIITRM

pLDDT: mean 90.8, std 6.86, range [55.03, 96.62]

Foldseek 3Di:
DPVLLVVLQVLCVVVVHDRDDAQDADVVDPCRLLSRLVVCLVVVVSCQVSVQVVDDPDHDDVVNSVLSVVVNVLCVLVVVLCVQCVDPPDDNVVVNVVSVVVNVVSVVVLCPDPSCVVVVVVD

InterPro domains:
  IPR012337 Ribonuclease H-like superfamily [SSF53098] (18-109)

Radius of gyration: 18.0 Å; Cα contacts (8 Å, |Δi|>4): 68; chains: 1; bounding box: 49×24×46 Å